Protein AF-A0A523XJX4-F1 (afdb_monomer_lite)

Secondary structure (DSSP, 8-state):
--HHHHHHHHHHHS-HHHHHHHHHHHHHHHHTS-HHHHHHHHHHHHHHHHTS-HHHHHHHHHHHHHHHHHS-HHHHHHHHHHHHHHHHHH-HHHHHHHHHHHHHHHHHT-HHHHHHHHHHHHHHHHHHTPPPPP---

Foldseek 3Di:
DDPLLVVLVVLLPDDLVVNLVVLLVVLQVLLPDDLVVSLVSLLSNLLSLLPDDPVSSLSSLLSNLVSLVVDDPSSNLSNLLSLLSNCVVNDVVSNVVSLLSNLVSLVVVHPVSSCVNLVSNQVSCVVPVHDRDDSPD

Radius of gyration: 13.77 Å; chains: 1; bounding box: 29×37×39 Å

pLDDT: mean 91.85, std 7.57, range [49.44, 97.88]

Sequence (137 aa):
MSEMNEMIKMLADAPEEQRQQMLTQRLKMIAGQPEEQRVKSLAGLITAVTELKEKKMKPFIATRTKILMGLSPEE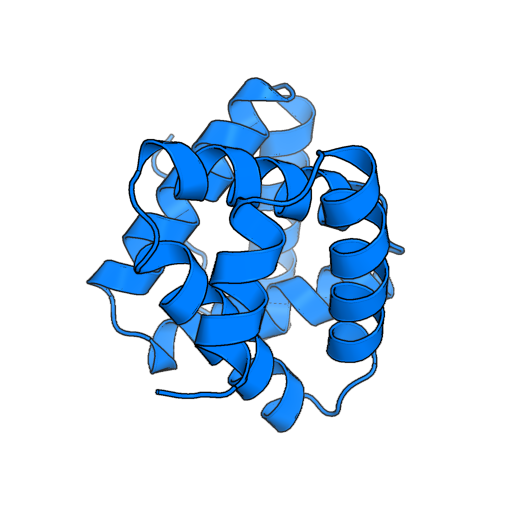KEALLLGRMKAGKMVGDKIHMTDMKVTLEVAKQMGEEKLKMLTGLMKQIAEKHGLPTPDFGY

Structure (mmCIF, N/CA/C/O backbone):
data_AF-A0A523XJX4-F1
#
_entry.id   AF-A0A523XJX4-F1
#
loop_
_atom_site.group_PDB
_atom_site.id
_atom_site.type_symbol
_atom_site.label_atom_id
_atom_site.label_alt_id
_atom_site.label_comp_id
_atom_site.label_asym_id
_atom_site.label_entity_id
_atom_site.label_seq_id
_atom_site.pdbx_PDB_ins_code
_atom_site.Cartn_x
_atom_site.Cartn_y
_atom_site.Cartn_z
_atom_site.occupancy
_atom_site.B_iso_or_equiv
_atom_site.auth_seq_id
_atom_site.auth_comp_id
_atom_site.auth_asym_id
_atom_site.auth_atom_id
_atom_site.pdbx_PDB_model_num
ATOM 1 N N . MET A 1 1 ? -1.178 -21.948 5.756 1.00 49.44 1 MET A N 1
ATOM 2 C CA . MET A 1 1 ? -1.350 -20.487 5.577 1.00 49.44 1 MET A CA 1
ATOM 3 C C . MET A 1 1 ? 0.027 -19.903 5.304 1.00 49.44 1 MET A C 1
ATOM 5 O O . MET A 1 1 ? 0.984 -20.450 5.829 1.00 49.44 1 MET A O 1
ATOM 9 N N . SER A 1 2 ? 0.165 -18.900 4.434 1.00 66.81 2 SER A N 1
ATOM 10 C CA . SER A 1 2 ? 1.481 -18.298 4.168 1.00 66.81 2 SER A CA 1
ATOM 11 C C . SER A 1 2 ? 1.930 -17.453 5.369 1.00 66.81 2 SER A C 1
ATOM 13 O O . SER A 1 2 ? 1.096 -16.819 6.017 1.00 66.81 2 SER A O 1
ATOM 15 N N . GLU A 1 3 ? 3.237 -17.395 5.642 1.00 76.50 3 GLU A N 1
ATOM 16 C CA . GLU A 1 3 ? 3.833 -16.564 6.710 1.00 76.50 3 GLU A CA 1
ATOM 17 C C . GLU A 1 3 ? 3.391 -15.089 6.622 1.00 76.50 3 GLU A C 1
ATOM 19 O O . GLU A 1 3 ? 3.234 -14.387 7.622 1.00 76.50 3 GLU A O 1
ATOM 24 N N . MET A 1 4 ? 3.119 -14.617 5.402 1.00 78.00 4 MET A N 1
ATOM 25 C CA . MET A 1 4 ? 2.620 -13.271 5.144 1.00 78.00 4 MET A CA 1
ATOM 26 C C . MET A 1 4 ? 1.206 -13.045 5.697 1.00 78.00 4 MET A C 1
ATOM 28 O O . MET A 1 4 ? 0.950 -11.980 6.255 1.00 78.00 4 MET A O 1
ATOM 32 N N . ASN A 1 5 ? 0.300 -14.023 5.599 1.00 80.94 5 ASN A N 1
ATOM 33 C CA . ASN A 1 5 ? -1.064 -13.871 6.117 1.00 80.94 5 ASN A CA 1
ATOM 34 C C . ASN A 1 5 ? -1.067 -13.776 7.650 1.00 80.94 5 ASN A C 1
ATOM 36 O O . ASN A 1 5 ? -1.837 -13.000 8.217 1.00 80.94 5 ASN A O 1
ATOM 40 N N . GLU A 1 6 ? -0.198 -14.526 8.328 1.00 83.31 6 GLU A N 1
ATOM 41 C CA . GLU A 1 6 ? -0.065 -14.475 9.790 1.00 83.31 6 GLU A CA 1
ATOM 42 C C . GLU A 1 6 ? 0.530 -13.144 10.258 1.00 83.31 6 GLU A C 1
ATOM 44 O O . GLU A 1 6 ? -0.031 -12.498 11.146 1.00 83.31 6 GLU A O 1
ATOM 49 N N . MET A 1 7 ? 1.582 -12.664 9.584 1.00 87.56 7 MET A N 1
ATOM 50 C CA . MET A 1 7 ? 2.158 -11.343 9.845 1.00 87.56 7 MET A CA 1
ATOM 51 C C . MET A 1 7 ? 1.117 -10.226 9.681 1.00 87.56 7 MET A C 1
ATOM 53 O O . MET A 1 7 ? 1.025 -9.336 10.524 1.00 87.56 7 MET A O 1
ATOM 57 N N . ILE A 1 8 ? 0.315 -10.258 8.614 1.00 90.00 8 ILE A N 1
ATOM 58 C CA . ILE A 1 8 ? -0.694 -9.224 8.348 1.00 90.00 8 ILE A CA 1
ATOM 59 C C . ILE A 1 8 ? -1.813 -9.251 9.391 1.00 90.00 8 ILE A C 1
ATOM 61 O O . ILE A 1 8 ? -2.229 -8.187 9.849 1.00 90.00 8 ILE A O 1
ATOM 65 N N . LYS A 1 9 ? -2.264 -10.435 9.825 1.00 88.31 9 LYS A N 1
ATOM 66 C CA . LYS A 1 9 ? -3.235 -10.561 10.924 1.00 88.31 9 LYS A CA 1
ATOM 67 C C . LYS A 1 9 ? -2.693 -9.957 12.218 1.00 88.31 9 LYS A C 1
ATOM 69 O O . LYS A 1 9 ? -3.384 -9.153 12.833 1.00 88.31 9 LYS A O 1
ATOM 74 N N . MET A 1 10 ? -1.449 -10.276 12.577 1.00 91.31 10 MET A N 1
ATOM 75 C CA . MET A 1 10 ? -0.788 -9.713 13.756 1.00 91.31 10 MET A CA 1
ATOM 76 C C . MET A 1 10 ? -0.667 -8.184 13.666 1.00 91.31 10 MET A C 1
ATOM 78 O O . MET A 1 10 ? -1.045 -7.475 14.594 1.00 91.31 10 MET A O 1
ATOM 82 N N . LEU A 1 11 ? -0.203 -7.653 12.531 1.00 90.56 11 LEU A N 1
ATOM 83 C CA . LEU A 1 11 ? -0.074 -6.207 12.325 1.00 90.56 11 LEU A CA 1
ATOM 84 C C . LEU A 1 11 ? -1.425 -5.484 12.322 1.00 90.56 11 LEU A C 1
ATOM 86 O O . LEU A 1 11 ? -1.501 -4.328 12.731 1.00 90.56 11 LEU A O 1
ATOM 90 N N . ALA A 1 12 ? -2.493 -6.136 11.864 1.00 91.12 12 ALA A N 1
ATOM 91 C CA . ALA A 1 12 ? -3.836 -5.571 11.893 1.00 91.12 12 ALA A CA 1
ATOM 92 C C . ALA A 1 12 ? -4.383 -5.398 13.320 1.00 91.12 12 ALA A C 1
ATOM 94 O O . ALA A 1 12 ? -5.230 -4.530 13.531 1.00 91.12 12 ALA A O 1
ATOM 95 N N . ASP A 1 13 ? -3.894 -6.193 14.273 1.00 92.06 13 ASP A N 1
ATOM 96 C CA . ASP A 1 13 ? -4.215 -6.102 15.702 1.00 92.06 13 ASP A CA 1
ATOM 97 C C . ASP A 1 13 ? -3.237 -5.232 16.503 1.00 92.06 13 ASP A C 1
ATOM 99 O O . ASP A 1 13 ? -3.540 -4.848 17.631 1.00 92.06 13 ASP A O 1
ATOM 103 N N . ALA A 1 14 ? -2.083 -4.891 15.927 1.00 91.69 14 ALA A N 1
ATOM 104 C CA . ALA A 1 14 ? -1.095 -4.052 16.588 1.00 91.69 14 ALA A CA 1
ATOM 105 C C . ALA A 1 14 ? -1.597 -2.600 16.773 1.00 91.69 14 ALA A C 1
ATOM 107 O O . ALA A 1 14 ? -2.338 -2.084 15.921 1.00 91.69 14 ALA A O 1
ATOM 108 N N . PRO A 1 15 ? -1.147 -1.905 17.839 1.00 92.69 15 PRO A N 1
ATOM 109 C CA . PRO A 1 15 ? -1.326 -0.463 17.992 1.00 92.69 15 PRO A CA 1
ATOM 110 C C . PRO A 1 15 ? -0.870 0.302 16.745 1.00 92.69 15 PRO A C 1
ATOM 112 O O . PRO A 1 15 ? 0.067 -0.115 16.063 1.00 92.69 15 PRO A O 1
ATOM 115 N N . GLU A 1 16 ? -1.515 1.432 16.442 1.00 90.31 16 GLU A N 1
ATOM 116 C CA . GLU A 1 16 ? -1.287 2.153 15.180 1.00 90.31 16 GLU A CA 1
ATOM 117 C C . GLU A 1 16 ? 0.181 2.528 14.963 1.00 90.31 16 GLU A C 1
ATOM 119 O O . GLU A 1 16 ? 0.697 2.324 13.867 1.00 90.31 16 GLU A O 1
ATOM 124 N N . GLU A 1 17 ? 0.862 3.017 15.999 1.00 91.81 17 GLU A N 1
ATOM 125 C CA . GLU A 1 17 ? 2.270 3.404 15.910 1.00 91.81 17 GLU A CA 1
ATOM 126 C C . GLU A 1 17 ? 3.162 2.207 15.553 1.00 91.81 17 GLU A C 1
ATOM 128 O O . GLU A 1 17 ? 3.954 2.274 14.610 1.00 91.81 17 GLU A O 1
ATOM 133 N N . GLN A 1 18 ? 2.965 1.075 16.233 1.00 93.19 18 GLN A N 1
ATOM 134 C CA . GLN A 1 18 ? 3.692 -0.161 15.953 1.00 93.19 18 GLN A CA 1
ATOM 135 C C . GLN A 1 18 ? 3.384 -0.677 14.541 1.00 93.19 18 GLN A C 1
ATOM 137 O O . GLN A 1 18 ? 4.301 -1.012 13.786 1.00 93.19 18 GLN A O 1
ATOM 142 N N . ARG A 1 19 ? 2.102 -0.689 14.144 1.00 94.56 19 ARG A N 1
ATOM 143 C CA . ARG A 1 19 ? 1.686 -1.056 12.783 1.00 94.56 19 ARG A CA 1
ATOM 144 C C . ARG A 1 19 ? 2.365 -0.157 11.755 1.00 94.56 19 ARG A C 1
ATOM 146 O O . ARG A 1 19 ? 2.861 -0.660 10.750 1.00 94.56 19 ARG A O 1
ATOM 153 N N . GLN A 1 20 ? 2.414 1.151 11.998 1.00 94.31 20 GLN A N 1
ATOM 154 C CA . GLN A 1 20 ? 3.017 2.113 11.084 1.00 94.31 20 GLN A CA 1
ATOM 155 C C . GLN A 1 20 ? 4.525 1.882 10.939 1.00 94.31 20 GLN A C 1
ATOM 157 O O . GLN A 1 20 ? 5.018 1.831 9.811 1.00 94.31 20 GLN A O 1
ATOM 162 N N . GLN A 1 21 ? 5.252 1.698 12.042 1.00 94.19 21 GLN A N 1
ATOM 163 C CA . GLN A 1 21 ? 6.695 1.442 12.020 1.00 94.19 21 GLN A CA 1
ATOM 164 C C . GLN A 1 21 ? 7.028 0.157 11.250 1.00 94.19 21 GLN A C 1
ATOM 166 O O . GLN A 1 21 ? 7.810 0.185 10.294 1.00 94.19 21 GLN A O 1
ATOM 171 N N . MET A 1 22 ? 6.375 -0.955 11.600 1.00 94.19 22 MET A N 1
ATOM 172 C CA . MET A 1 22 ? 6.636 -2.255 10.974 1.00 94.19 22 MET A CA 1
ATOM 173 C C . MET A 1 22 ? 6.230 -2.271 9.498 1.00 94.19 22 MET A C 1
ATOM 175 O O . MET A 1 22 ? 6.970 -2.771 8.647 1.00 94.19 22 MET A O 1
ATOM 179 N N . LEU A 1 23 ? 5.078 -1.682 9.162 1.00 95.12 23 LEU A N 1
ATOM 180 C CA . LEU A 1 23 ? 4.619 -1.621 7.778 1.00 95.12 23 LEU A CA 1
ATOM 181 C C . LEU A 1 23 ? 5.500 -0.696 6.930 1.00 95.12 23 LEU A C 1
ATOM 183 O O . LEU A 1 23 ? 5.735 -0.996 5.763 1.00 95.12 23 LEU A O 1
ATOM 187 N N . THR A 1 24 ? 6.057 0.371 7.511 1.00 96.25 24 THR A N 1
ATOM 188 C CA . THR A 1 24 ? 7.021 1.242 6.818 1.00 96.25 24 THR A CA 1
ATOM 189 C C . THR A 1 24 ? 8.275 0.472 6.439 1.00 96.25 24 THR A C 1
ATOM 191 O O . THR A 1 24 ? 8.660 0.472 5.270 1.00 96.25 24 THR A O 1
ATOM 194 N N . GLN A 1 25 ? 8.881 -0.236 7.395 1.00 95.25 25 GLN A N 1
ATOM 195 C CA . GLN A 1 25 ? 10.058 -1.064 7.125 1.00 95.25 25 GLN A CA 1
ATOM 196 C C . GLN A 1 25 ? 9.763 -2.118 6.054 1.00 95.25 25 GLN A C 1
ATOM 198 O O . GLN A 1 25 ? 10.543 -2.289 5.116 1.00 95.25 25 GLN A O 1
ATOM 203 N N . ARG A 1 26 ? 8.600 -2.777 6.138 1.00 94.88 26 ARG A N 1
ATOM 204 C CA . ARG A 1 26 ? 8.212 -3.799 5.164 1.00 94.88 26 ARG A CA 1
ATOM 205 C C . ARG A 1 26 ? 8.006 -3.227 3.763 1.00 94.88 26 ARG A C 1
ATOM 207 O O . ARG A 1 26 ? 8.451 -3.843 2.800 1.00 94.88 26 ARG A O 1
ATOM 214 N N . LEU A 1 27 ? 7.360 -2.069 3.629 1.00 96.75 27 LEU A N 1
ATOM 215 C CA . LEU A 1 27 ? 7.147 -1.430 2.328 1.00 96.75 27 LEU A CA 1
ATOM 216 C C . LEU A 1 27 ? 8.464 -0.968 1.700 1.00 96.75 27 LEU A C 1
ATOM 218 O O . LEU A 1 27 ? 8.662 -1.203 0.512 1.00 96.75 27 LEU A O 1
ATOM 222 N N . LYS A 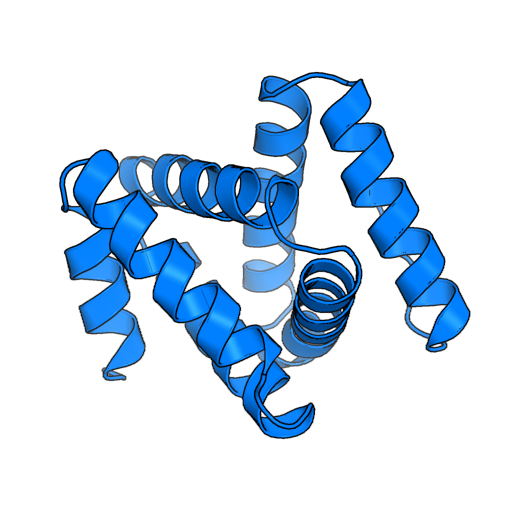1 28 ? 9.391 -0.408 2.485 1.00 97.44 28 LYS A N 1
ATOM 223 C CA . LYS A 1 28 ? 10.731 -0.046 1.994 1.00 97.44 28 LYS A CA 1
ATOM 224 C C . LYS A 1 28 ? 11.527 -1.263 1.531 1.00 97.44 28 LYS A C 1
ATOM 226 O O . LYS A 1 28 ? 12.100 -1.254 0.445 1.00 97.44 28 LYS A O 1
ATOM 231 N N . MET A 1 29 ? 11.490 -2.347 2.307 1.00 96.75 29 MET A N 1
ATOM 232 C CA . MET A 1 29 ? 12.097 -3.617 1.909 1.00 96.75 29 MET A CA 1
ATOM 233 C C . MET A 1 29 ? 11.516 -4.118 0.579 1.00 96.75 29 MET A C 1
ATOM 235 O O . MET A 1 29 ? 12.271 -4.502 -0.307 1.00 96.75 29 MET A O 1
ATOM 239 N N . ILE A 1 30 ? 10.188 -4.100 0.416 1.00 97.38 30 ILE A N 1
ATOM 240 C CA . ILE A 1 30 ? 9.522 -4.526 -0.825 1.00 97.38 30 ILE A CA 1
ATOM 241 C C . ILE A 1 30 ? 9.883 -3.605 -2.001 1.00 97.38 30 ILE A C 1
ATOM 243 O O . ILE A 1 30 ? 10.079 -4.094 -3.112 1.00 97.38 30 ILE A O 1
ATOM 247 N N . ALA A 1 31 ? 9.999 -2.294 -1.777 1.00 97.62 31 ALA A N 1
ATOM 248 C CA . ALA A 1 31 ? 10.392 -1.339 -2.812 1.00 97.62 31 ALA A CA 1
ATOM 249 C C . ALA A 1 31 ? 11.782 -1.657 -3.391 1.00 97.62 31 ALA A C 1
ATOM 251 O O . ALA A 1 31 ? 11.963 -1.599 -4.606 1.00 97.62 31 ALA A O 1
ATOM 252 N N . GLY A 1 32 ? 12.726 -2.071 -2.537 1.00 97.12 32 GLY A N 1
ATOM 253 C CA . GLY A 1 32 ? 14.085 -2.458 -2.929 1.00 97.12 32 GLY A CA 1
ATOM 254 C C . GLY A 1 32 ? 14.221 -3.852 -3.556 1.00 97.12 32 GLY A C 1
ATOM 255 O O . GLY A 1 32 ? 15.304 -4.206 -4.014 1.00 97.12 32 GLY A O 1
ATOM 256 N N . GLN A 1 33 ? 13.158 -4.663 -3.592 1.00 97.88 33 GLN A N 1
ATOM 257 C CA . GLN A 1 33 ? 13.212 -5.992 -4.209 1.00 97.88 33 GLN A CA 1
ATOM 258 C C . GLN A 1 33 ? 13.278 -5.908 -5.744 1.00 97.88 33 GLN A C 1
ATOM 260 O O . GLN A 1 33 ? 12.691 -4.989 -6.335 1.00 97.88 33 GLN A O 1
ATOM 265 N N . PRO A 1 34 ? 13.881 -6.911 -6.416 1.00 97.69 34 PRO A N 1
ATOM 266 C CA . PRO A 1 34 ? 13.707 -7.120 -7.851 1.00 97.69 34 PRO A CA 1
ATOM 267 C C . PRO A 1 34 ? 12.224 -7.149 -8.231 1.00 97.69 34 PRO A C 1
ATOM 269 O O . PRO A 1 34 ? 11.391 -7.615 -7.449 1.00 97.69 34 PRO A O 1
ATOM 272 N N . GLU A 1 35 ? 11.885 -6.658 -9.424 1.00 95.88 35 GLU A N 1
ATOM 273 C CA . GLU A 1 35 ? 10.490 -6.420 -9.815 1.00 95.88 35 GLU A CA 1
ATOM 274 C C . GLU A 1 35 ? 9.601 -7.662 -9.638 1.00 95.88 35 GLU A C 1
ATOM 276 O O . GLU A 1 35 ? 8.562 -7.579 -8.989 1.00 95.88 35 GLU A O 1
ATOM 281 N N . GLU A 1 36 ? 10.020 -8.828 -10.133 1.00 96.06 36 GLU A N 1
ATOM 282 C CA . GLU A 1 36 ? 9.230 -10.061 -10.016 1.00 96.06 36 GLU A CA 1
ATOM 283 C C . GLU A 1 36 ? 8.943 -10.446 -8.560 1.00 96.06 36 GLU A C 1
ATOM 285 O O . GLU A 1 36 ? 7.829 -10.847 -8.211 1.00 96.06 36 GLU A O 1
ATOM 290 N N . GLN A 1 37 ? 9.946 -10.311 -7.687 1.00 96.94 37 GLN A N 1
ATOM 291 C CA . GLN A 1 37 ? 9.800 -10.610 -6.266 1.00 96.94 37 GLN A CA 1
ATOM 292 C C . GLN A 1 37 ? 8.897 -9.582 -5.585 1.00 96.94 37 GLN A C 1
ATOM 294 O O . GLN A 1 37 ? 8.047 -9.948 -4.775 1.00 96.94 37 GLN A O 1
ATOM 299 N N . ARG A 1 38 ? 9.022 -8.310 -5.960 1.00 97.44 38 ARG A N 1
ATOM 300 C CA . ARG A 1 38 ? 8.172 -7.226 -5.474 1.00 97.44 38 ARG A CA 1
ATOM 301 C C . ARG A 1 38 ? 6.711 -7.431 -5.856 1.00 97.44 38 ARG A C 1
ATOM 303 O O . ARG A 1 38 ? 5.840 -7.273 -5.003 1.00 97.44 38 ARG A O 1
ATOM 310 N N . VAL A 1 39 ? 6.436 -7.838 -7.094 1.00 9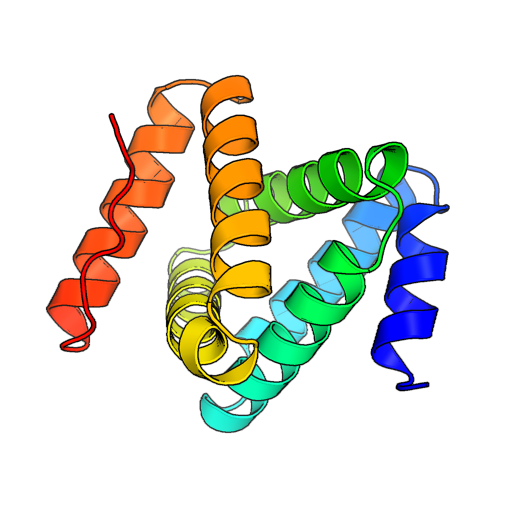7.19 39 VAL A N 1
ATOM 311 C CA . VAL A 1 39 ? 5.082 -8.174 -7.558 1.00 97.19 39 VAL A CA 1
ATOM 312 C C . VAL A 1 39 ? 4.501 -9.323 -6.728 1.00 97.19 39 VAL A C 1
ATOM 314 O O . VAL A 1 39 ? 3.386 -9.199 -6.224 1.00 97.19 39 VAL A O 1
ATOM 317 N N . LYS A 1 40 ? 5.266 -10.399 -6.495 1.00 96.06 40 LYS A N 1
ATOM 318 C CA . LYS A 1 40 ? 4.845 -11.527 -5.641 1.00 96.06 40 LYS A CA 1
ATOM 319 C C . LYS A 1 40 ? 4.590 -11.098 -4.191 1.00 96.06 40 LYS A C 1
ATOM 321 O O . LYS A 1 40 ? 3.562 -11.455 -3.616 1.00 96.06 40 LYS A O 1
ATOM 326 N N . SER A 1 41 ? 5.488 -10.301 -3.612 1.00 96.12 41 SER A N 1
ATOM 327 C CA . SER A 1 41 ? 5.352 -9.770 -2.251 1.00 96.12 41 SER A CA 1
ATOM 328 C C . SER A 1 41 ? 4.105 -8.901 -2.100 1.00 96.12 41 SER A C 1
ATOM 330 O O . SER A 1 41 ? 3.389 -9.014 -1.107 1.00 96.12 41 SER A O 1
ATOM 332 N N . LEU A 1 42 ? 3.824 -8.043 -3.085 1.00 96.75 42 LEU A N 1
ATOM 333 C CA . LEU A 1 42 ? 2.635 -7.197 -3.078 1.00 96.75 42 LEU A CA 1
ATOM 334 C C . LEU A 1 42 ? 1.364 -8.013 -3.297 1.00 96.75 42 LEU A C 1
ATOM 336 O O . LEU A 1 42 ? 0.393 -7.769 -2.592 1.00 96.75 42 LEU A O 1
ATOM 340 N N . ALA A 1 43 ? 1.375 -9.007 -4.189 1.00 95.88 43 ALA A N 1
ATOM 341 C CA . ALA A 1 43 ? 0.252 -9.925 -4.376 1.00 95.88 43 ALA A CA 1
ATOM 342 C C . ALA A 1 43 ? -0.130 -10.614 -3.059 1.00 95.88 43 ALA A C 1
ATOM 344 O O . ALA A 1 43 ? -1.288 -10.557 -2.650 1.00 95.88 43 ALA A O 1
ATOM 345 N N . GLY A 1 44 ? 0.853 -11.171 -2.343 1.00 94.81 44 GLY A N 1
ATOM 346 C CA . GLY A 1 44 ? 0.619 -11.769 -1.030 1.00 94.81 44 GLY A CA 1
ATOM 347 C C . GLY A 1 44 ? 0.064 -10.766 -0.013 1.00 94.81 44 GLY A C 1
ATOM 348 O O . GLY A 1 44 ? -0.876 -11.087 0.708 1.00 94.81 44 GLY A O 1
ATOM 349 N N . LEU A 1 45 ? 0.590 -9.535 0.010 1.00 95.38 45 LEU A N 1
ATOM 350 C CA . LEU A 1 45 ? 0.135 -8.500 0.939 1.00 95.38 45 LEU A CA 1
ATOM 351 C C . LEU A 1 45 ? -1.316 -8.102 0.661 1.00 95.38 45 LEU A C 1
ATOM 353 O O . LEU A 1 45 ? -2.099 -7.972 1.596 1.00 95.38 45 LEU A O 1
ATOM 357 N N . ILE A 1 46 ? -1.683 -7.914 -0.607 1.00 95.12 46 ILE A N 1
ATOM 358 C CA . ILE A 1 46 ? -3.045 -7.547 -1.013 1.00 95.12 46 ILE A CA 1
ATOM 359 C C . ILE A 1 46 ? -4.016 -8.656 -0.618 1.00 95.12 46 ILE A C 1
ATOM 361 O O . ILE A 1 46 ? -4.995 -8.378 0.069 1.00 95.12 46 ILE A O 1
ATOM 365 N N . THR A 1 47 ? -3.715 -9.903 -0.989 1.00 94.69 47 THR A N 1
ATOM 366 C CA . THR A 1 47 ? -4.546 -11.062 -0.647 1.00 94.69 47 THR A CA 1
ATOM 367 C C . THR A 1 47 ? -4.746 -11.153 0.864 1.00 94.69 47 THR A C 1
ATOM 369 O O . THR A 1 47 ? -5.884 -11.132 1.333 1.00 94.69 47 THR A O 1
ATOM 372 N N . ALA A 1 48 ? -3.655 -11.122 1.635 1.00 94.25 48 ALA A N 1
ATOM 373 C CA . ALA A 1 48 ? -3.690 -11.187 3.093 1.00 94.25 48 ALA A CA 1
ATOM 374 C C . ALA A 1 48 ? -4.539 -10.075 3.727 1.00 94.25 48 ALA A C 1
ATOM 376 O O . ALA A 1 48 ? -5.286 -10.321 4.671 1.00 94.25 48 ALA A O 1
ATOM 377 N N . VAL A 1 49 ? -4.430 -8.846 3.216 1.00 94.69 49 VAL A N 1
ATOM 378 C CA . VAL A 1 49 ? -5.193 -7.700 3.724 1.00 94.69 49 VAL A CA 1
ATOM 379 C C . VAL A 1 49 ? -6.678 -7.838 3.397 1.00 94.69 49 VAL A C 1
ATOM 381 O O . VAL A 1 49 ? -7.508 -7.547 4.256 1.00 94.69 49 VAL A O 1
ATOM 384 N N . THR A 1 50 ? -7.031 -8.319 2.203 1.00 92.94 50 THR A N 1
ATOM 385 C CA . THR A 1 50 ? -8.439 -8.535 1.822 1.00 92.94 50 THR A CA 1
ATOM 386 C C . THR A 1 50 ? -9.106 -9.708 2.542 1.00 92.94 50 THR A C 1
ATOM 388 O O . THR A 1 50 ? -10.330 -9.753 2.623 1.00 92.94 50 THR A O 1
ATOM 391 N N . GLU A 1 51 ? -8.326 -10.631 3.109 1.00 92.94 51 GLU A N 1
ATOM 392 C CA . GLU A 1 51 ? -8.825 -11.694 3.992 1.00 92.94 51 GLU A CA 1
ATOM 393 C C . GLU A 1 51 ? -9.131 -11.200 5.418 1.00 92.94 51 GLU A C 1
ATOM 395 O O . GLU A 1 51 ? -9.747 -11.917 6.215 1.00 92.94 51 GLU A O 1
ATOM 400 N N . LEU A 1 52 ? -8.701 -9.986 5.784 1.00 92.62 52 LEU A N 1
ATOM 401 C CA . LEU A 1 52 ? -9.040 -9.402 7.078 1.00 92.62 52 LEU A CA 1
ATOM 402 C C . LEU A 1 52 ? -10.535 -9.071 7.142 1.00 92.62 52 LEU A C 1
ATOM 404 O O . LEU A 1 52 ? -11.162 -8.678 6.162 1.00 92.62 52 LEU A O 1
ATOM 408 N N . LYS A 1 53 ? -11.105 -9.132 8.353 1.00 88.94 53 LYS A N 1
ATOM 409 C CA . LYS A 1 53 ? -12.448 -8.583 8.602 1.00 88.94 53 LYS A CA 1
ATOM 410 C C . LYS A 1 53 ? -12.469 -7.104 8.209 1.00 88.94 53 LYS A C 1
ATOM 412 O O . LYS A 1 53 ? -11.520 -6.386 8.520 1.00 88.94 53 LYS A O 1
ATOM 417 N N . GLU A 1 54 ? -13.571 -6.634 7.631 1.00 84.19 54 GLU A N 1
ATOM 418 C CA . GLU A 1 54 ? -13.712 -5.263 7.109 1.00 84.19 54 GLU A CA 1
ATOM 419 C C . GLU A 1 54 ? -13.259 -4.182 8.108 1.00 84.19 54 GLU A C 1
ATOM 421 O O . GLU A 1 54 ? -12.465 -3.304 7.765 1.00 84.19 54 GLU A O 1
ATOM 426 N N . LYS A 1 55 ? -13.645 -4.337 9.386 1.00 89.50 55 LYS A N 1
ATOM 427 C CA . LYS A 1 55 ? -13.256 -3.446 10.496 1.00 89.50 55 LYS A CA 1
ATOM 428 C C . LYS A 1 55 ? -11.742 -3.303 10.719 1.00 89.50 55 LYS A C 1
ATOM 430 O O . LYS A 1 55 ? -11.316 -2.353 11.360 1.00 89.50 55 LYS A O 1
ATOM 435 N N . LYS A 1 56 ? -10.939 -4.256 10.239 1.00 92.25 56 LYS A N 1
ATOM 436 C CA . LYS A 1 56 ? -9.467 -4.264 10.312 1.00 92.25 56 LYS A CA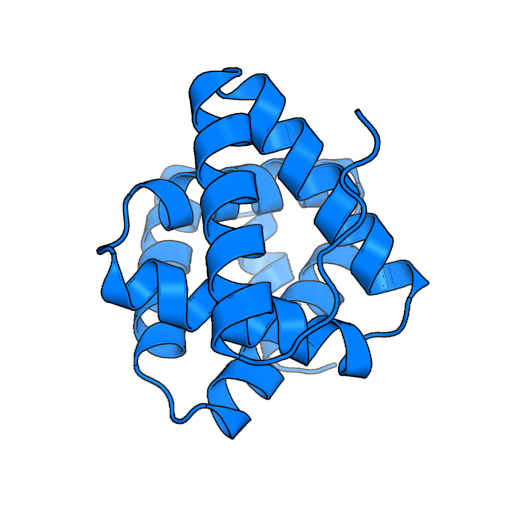 1
ATOM 437 C C . LYS A 1 56 ? -8.824 -3.946 8.964 1.00 92.25 56 LYS A C 1
ATOM 439 O O . LYS A 1 56 ? -7.798 -3.273 8.925 1.00 92.25 56 LYS A O 1
ATOM 444 N N . MET A 1 57 ? -9.442 -4.392 7.870 1.00 94.00 57 MET A N 1
ATOM 445 C CA . MET A 1 57 ? -8.960 -4.164 6.508 1.00 94.00 57 MET A CA 1
ATOM 446 C C . MET A 1 57 ? -8.814 -2.668 6.207 1.00 94.00 57 MET A C 1
ATOM 448 O O . MET A 1 57 ? -7.740 -2.229 5.798 1.00 94.00 57 MET A O 1
ATOM 452 N N . LYS A 1 58 ? -9.863 -1.869 6.445 1.00 94.06 58 LYS A N 1
ATOM 453 C CA . LYS A 1 58 ? -9.844 -0.437 6.112 1.00 94.06 58 LYS A CA 1
ATOM 454 C C . LYS A 1 58 ? -8.790 0.348 6.911 1.00 94.06 58 LYS A C 1
ATOM 456 O O . LYS A 1 58 ? -7.996 1.035 6.269 1.00 94.06 58 LYS A O 1
ATOM 461 N N . PRO A 1 59 ? -8.679 0.215 8.251 1.00 93.62 59 PRO A N 1
ATOM 462 C CA . PRO A 1 59 ? -7.585 0.838 9.001 1.00 93.62 59 PRO A CA 1
ATOM 463 C C . PRO A 1 59 ? -6.193 0.405 8.532 1.00 93.62 59 PRO A C 1
ATOM 465 O O . PRO A 1 59 ? -5.286 1.231 8.453 1.00 93.62 59 PRO A O 1
ATOM 468 N N . PHE A 1 60 ? -6.017 -0.870 8.175 1.00 96.00 60 PHE A N 1
ATOM 469 C CA . PHE A 1 60 ? -4.739 -1.358 7.661 1.00 96.00 60 PHE A CA 1
ATOM 470 C C . PHE A 1 60 ? -4.377 -0.700 6.324 1.00 96.00 60 PHE A C 1
ATOM 472 O O . PHE A 1 60 ? -3.268 -0.184 6.162 1.00 96.00 60 PHE A O 1
ATOM 479 N N . ILE A 1 61 ? -5.318 -0.674 5.372 1.00 95.94 61 ILE A N 1
ATOM 480 C CA . ILE A 1 61 ? -5.141 -0.009 4.074 1.00 95.94 61 ILE A CA 1
ATOM 481 C C . ILE A 1 61 ? -4.895 1.488 4.270 1.00 95.94 61 ILE A C 1
ATOM 483 O O . ILE A 1 61 ? -4.068 2.061 3.561 1.00 95.94 61 ILE A O 1
ATOM 487 N N . ALA A 1 62 ? -5.533 2.113 5.260 1.00 95.00 62 ALA A N 1
ATOM 488 C CA . ALA A 1 62 ? -5.289 3.509 5.588 1.00 95.00 62 ALA A CA 1
ATOM 489 C C . ALA A 1 62 ? -3.861 3.761 6.064 1.00 95.00 62 ALA A C 1
ATOM 491 O O . ALA A 1 62 ? -3.181 4.632 5.518 1.00 95.00 62 ALA A O 1
ATOM 492 N N . THR A 1 63 ? -3.359 2.950 6.998 1.00 95.75 63 THR A N 1
ATOM 493 C CA . THR A 1 63 ? -1.957 3.026 7.423 1.00 95.75 63 THR A CA 1
ATOM 494 C C . THR A 1 63 ? -1.012 2.797 6.237 1.00 95.75 63 THR A C 1
ATOM 496 O O . THR A 1 63 ? -0.094 3.589 6.032 1.00 95.75 63 THR A O 1
ATOM 499 N N . ARG A 1 64 ? -1.264 1.780 5.398 1.00 95.94 64 ARG A N 1
ATOM 500 C CA . ARG A 1 64 ? -0.466 1.499 4.188 1.00 95.94 64 ARG A CA 1
ATOM 501 C C . ARG A 1 64 ? -0.429 2.692 3.231 1.00 95.94 64 ARG A C 1
ATOM 503 O O . ARG A 1 64 ? 0.637 3.049 2.738 1.00 95.94 64 ARG A O 1
ATOM 510 N N . THR A 1 65 ? -1.584 3.301 2.977 1.00 95.38 65 THR A N 1
ATOM 511 C CA . THR A 1 65 ? -1.737 4.434 2.052 1.00 95.38 65 THR A CA 1
ATOM 512 C C . THR A 1 65 ? -1.031 5.672 2.596 1.00 95.38 65 THR A C 1
ATOM 514 O O . THR A 1 65 ? -0.282 6.317 1.866 1.00 95.38 65 THR A O 1
ATOM 517 N N . LYS A 1 66 ? -1.173 5.958 3.896 1.00 94.56 66 LYS A N 1
ATOM 518 C CA . LYS A 1 66 ? -0.456 7.048 4.574 1.00 94.56 66 LYS A CA 1
ATOM 519 C C . LYS A 1 66 ? 1.057 6.892 4.463 1.00 94.56 66 LYS A C 1
ATOM 521 O O . LYS A 1 66 ? 1.738 7.855 4.122 1.00 94.56 66 LYS A O 1
ATOM 526 N N . ILE A 1 67 ? 1.571 5.685 4.698 1.00 96.12 67 ILE A N 1
ATOM 527 C CA . ILE A 1 67 ? 3.001 5.397 4.555 1.00 96.12 67 ILE A CA 1
ATOM 528 C C . ILE A 1 67 ? 3.439 5.601 3.110 1.00 96.12 67 ILE A C 1
ATOM 530 O O . ILE A 1 67 ? 4.395 6.334 2.884 1.00 96.12 67 ILE A O 1
ATOM 534 N N . LEU A 1 68 ? 2.725 5.014 2.142 1.00 95.94 68 LEU A N 1
ATOM 535 C CA . LEU A 1 68 ? 3.036 5.154 0.719 1.00 95.94 68 LEU A CA 1
ATOM 536 C C . LEU A 1 68 ? 3.168 6.628 0.322 1.00 95.94 68 LEU A C 1
ATOM 538 O O . LEU A 1 68 ? 4.125 6.988 -0.350 1.00 95.94 68 LEU A O 1
ATOM 542 N N . MET A 1 69 ? 2.262 7.495 0.783 1.00 92.12 69 MET A N 1
ATOM 543 C CA . MET A 1 69 ? 2.321 8.936 0.506 1.00 92.12 69 MET A CA 1
ATOM 544 C C . MET A 1 69 ? 3.557 9.631 1.105 1.00 92.12 69 MET A C 1
ATOM 546 O O . MET A 1 69 ? 3.981 10.661 0.579 1.00 92.12 69 MET A O 1
ATOM 550 N N . GLY A 1 70 ? 4.159 9.071 2.155 1.00 93.56 70 GLY A N 1
ATOM 551 C CA . GLY A 1 70 ? 5.372 9.579 2.805 1.00 93.56 70 GLY A CA 1
ATOM 552 C C . GLY A 1 70 ? 6.697 9.009 2.280 1.00 93.56 70 GLY A C 1
ATOM 553 O O . GLY A 1 70 ? 7.747 9.471 2.713 1.00 93.56 70 GLY A O 1
ATOM 554 N N . LEU A 1 71 ? 6.676 8.023 1.375 1.00 95.75 71 LEU A N 1
ATOM 555 C CA . LEU A 1 71 ? 7.892 7.434 0.792 1.00 95.75 71 LEU A CA 1
ATOM 556 C C . LEU A 1 71 ? 8.538 8.337 -0.277 1.00 95.75 71 LEU A C 1
ATOM 558 O O . LEU A 1 71 ? 7.914 9.300 -0.748 1.00 95.75 71 LEU A O 1
ATOM 562 N N . SER A 1 72 ? 9.777 8.022 -0.676 1.00 96.50 72 SER A N 1
ATOM 563 C CA . SER A 1 72 ? 10.443 8.731 -1.780 1.00 96.50 72 SER A CA 1
ATOM 564 C C . SER A 1 72 ? 9.699 8.517 -3.112 1.00 96.50 72 SER A C 1
ATOM 566 O O . SER A 1 72 ? 8.930 7.555 -3.238 1.00 96.50 72 SER A O 1
ATOM 568 N N . PRO A 1 73 ? 9.877 9.394 -4.118 1.00 95.19 73 PRO A N 1
ATOM 569 C CA . PRO A 1 73 ? 9.289 9.198 -5.445 1.00 95.19 73 PRO A CA 1
ATOM 570 C C . PRO A 1 73 ? 9.630 7.834 -6.063 1.00 95.19 73 PRO A C 1
ATOM 572 O O . PRO A 1 73 ? 8.742 7.156 -6.576 1.00 95.19 73 PRO A O 1
ATOM 575 N N . GLU A 1 74 ? 10.882 7.393 -5.937 1.00 95.62 74 GLU A N 1
ATOM 576 C CA . GLU A 1 74 ? 11.370 6.123 -6.480 1.00 95.62 74 GLU A CA 1
ATOM 577 C C . GLU A 1 74 ? 10.723 4.930 -5.769 1.00 95.62 74 GLU A C 1
ATOM 579 O O . GLU A 1 74 ? 10.258 3.992 -6.416 1.00 95.62 74 GLU A O 1
ATOM 584 N N . GLU A 1 75 ? 10.634 4.975 -4.434 1.00 97.44 75 GLU A N 1
ATOM 585 C CA . GLU A 1 75 ? 9.972 3.940 -3.635 1.00 97.44 75 GLU A CA 1
ATOM 586 C C . GLU A 1 75 ? 8.469 3.854 -3.956 1.00 97.44 75 GLU A C 1
ATOM 588 O O . GLU A 1 75 ? 7.914 2.758 -4.079 1.00 97.44 75 GLU A O 1
ATOM 593 N N . LYS A 1 76 ? 7.801 5.005 -4.123 1.00 95.75 76 LYS A N 1
ATOM 594 C CA . LYS A 1 76 ? 6.385 5.081 -4.521 1.00 95.75 76 LYS A CA 1
ATOM 595 C C . LYS A 1 76 ? 6.160 4.451 -5.882 1.00 95.75 76 LYS A C 1
ATOM 597 O O . LYS A 1 76 ? 5.283 3.599 -6.010 1.00 95.75 76 LYS A O 1
ATOM 602 N N . GLU A 1 77 ? 6.941 4.860 -6.877 1.00 95.75 77 GLU A N 1
ATOM 603 C CA . GLU A 1 77 ? 6.840 4.337 -8.236 1.00 95.75 77 GLU A CA 1
ATOM 604 C C . GLU A 1 77 ? 7.067 2.825 -8.248 1.00 95.75 77 GLU A C 1
ATOM 606 O O . GLU A 1 77 ? 6.247 2.070 -8.777 1.00 95.75 77 GLU A O 1
ATOM 611 N N . ALA A 1 78 ? 8.123 2.376 -7.566 1.00 97.38 78 ALA A N 1
ATOM 612 C CA . ALA A 1 78 ? 8.455 0.973 -7.413 1.00 97.38 78 ALA A CA 1
ATOM 613 C C . ALA A 1 78 ? 7.277 0.153 -6.864 1.00 97.38 78 ALA A C 1
ATOM 615 O O . ALA A 1 78 ? 6.937 -0.890 -7.434 1.00 97.38 78 ALA A O 1
ATOM 616 N N . LEU A 1 79 ? 6.659 0.608 -5.772 1.00 97.69 79 LEU A N 1
ATOM 617 C CA . LEU A 1 79 ? 5.545 -0.083 -5.123 1.00 97.69 79 LEU A CA 1
ATOM 618 C C . LEU A 1 79 ? 4.253 -0.020 -5.941 1.00 97.69 79 LEU A C 1
ATOM 620 O O . LEU A 1 79 ? 3.541 -1.020 -6.022 1.00 97.69 79 LEU A O 1
ATOM 624 N N . LEU A 1 80 ? 3.946 1.121 -6.559 1.00 95.88 80 LEU A N 1
ATOM 625 C CA . LEU A 1 80 ? 2.740 1.299 -7.367 1.00 95.88 80 LEU A CA 1
ATOM 626 C C . LEU A 1 80 ? 2.778 0.446 -8.638 1.00 95.88 80 LEU A C 1
ATOM 628 O O . LEU A 1 80 ? 1.811 -0.266 -8.912 1.00 95.88 80 LEU A O 1
ATOM 632 N N . LEU A 1 81 ? 3.910 0.422 -9.348 1.00 95.88 81 LEU A N 1
ATOM 633 C CA . LEU A 1 81 ? 4.111 -0.465 -10.496 1.00 95.88 81 LEU A CA 1
ATOM 634 C C . LEU A 1 81 ? 3.929 -1.933 -10.093 1.00 95.88 81 LEU A C 1
ATOM 636 O O . LEU A 1 81 ? 3.187 -2.684 -10.734 1.00 95.88 81 LEU A O 1
ATOM 640 N N . GLY A 1 82 ? 4.568 -2.331 -8.988 1.00 96.69 82 GLY A N 1
ATOM 641 C CA . GLY A 1 82 ? 4.440 -3.679 -8.449 1.00 96.69 82 GLY A CA 1
ATOM 642 C C . GLY A 1 82 ? 2.994 -4.026 -8.079 1.00 96.69 82 GLY A C 1
ATOM 643 O O . GLY A 1 82 ? 2.528 -5.124 -8.378 1.00 96.69 82 GLY A O 1
ATOM 644 N N . ARG A 1 83 ? 2.248 -3.080 -7.492 1.00 94.94 83 ARG A N 1
ATOM 645 C CA . ARG A 1 83 ? 0.843 -3.250 -7.098 1.00 94.94 83 ARG A CA 1
ATOM 646 C C . ARG A 1 83 ? -0.075 -3.410 -8.306 1.00 94.94 83 ARG A C 1
ATOM 648 O O . ARG A 1 83 ? -0.988 -4.238 -8.257 1.00 94.94 83 ARG A O 1
ATOM 655 N N . MET A 1 84 ? 0.149 -2.640 -9.368 1.00 92.50 84 MET A N 1
ATOM 656 C CA . MET A 1 84 ? -0.620 -2.743 -10.610 1.00 92.50 84 MET A CA 1
ATOM 657 C C . MET A 1 84 ? -0.404 -4.104 -11.274 1.00 92.50 84 MET A C 1
ATOM 659 O O . MET A 1 84 ? -1.367 -4.794 -11.603 1.00 92.50 84 MET A O 1
ATOM 663 N N . LYS A 1 85 ? 0.854 -4.547 -11.384 1.00 94.44 85 LYS A N 1
ATOM 664 C CA . LYS A 1 85 ? 1.191 -5.876 -11.919 1.00 94.44 85 LYS A CA 1
ATOM 665 C C . LYS A 1 85 ? 0.638 -7.007 -11.042 1.00 94.44 85 LYS A C 1
ATOM 667 O O . LYS A 1 85 ? 0.100 -7.978 -11.571 1.00 94.44 85 LYS A O 1
ATOM 672 N N . ALA A 1 86 ? 0.676 -6.848 -9.717 1.00 94.88 86 ALA A N 1
ATOM 673 C CA . ALA A 1 86 ? 0.111 -7.809 -8.768 1.00 94.88 86 ALA A CA 1
ATOM 674 C C . ALA A 1 86 ? -1.412 -7.976 -8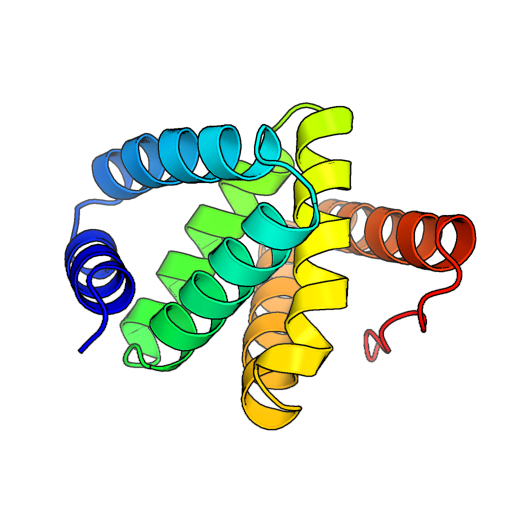.911 1.00 94.88 86 ALA A C 1
ATOM 676 O O . ALA A 1 86 ? -1.930 -9.042 -8.588 1.00 94.88 86 ALA A O 1
ATOM 677 N N . GLY A 1 87 ? -2.126 -6.971 -9.440 1.00 89.19 87 GLY A N 1
ATOM 678 C CA . GLY A 1 87 ? -3.565 -7.056 -9.717 1.00 89.19 87 GLY A CA 1
ATOM 679 C C . GLY A 1 87 ? -3.935 -8.265 -10.582 1.00 89.19 87 GLY A C 1
ATOM 680 O O . GLY A 1 87 ? -4.897 -8.962 -10.274 1.00 89.19 87 GLY A O 1
ATOM 681 N N . LYS A 1 88 ? -3.101 -8.593 -11.580 1.00 87.25 88 LYS A N 1
ATOM 682 C CA . LYS A 1 88 ? -3.295 -9.763 -12.455 1.00 87.25 88 LYS A CA 1
ATOM 683 C C . LYS A 1 88 ? -3.121 -11.103 -11.732 1.00 87.25 88 LYS A C 1
ATOM 685 O O . LYS A 1 88 ? -3.642 -12.110 -12.192 1.00 87.25 88 LYS A O 1
ATOM 690 N N . MET A 1 89 ? -2.380 -11.130 -10.622 1.00 91.81 89 MET A N 1
ATOM 691 C CA . MET A 1 89 ? -2.091 -12.358 -9.872 1.00 91.81 89 MET A CA 1
ATOM 692 C C . MET A 1 89 ? -3.151 -12.683 -8.823 1.00 91.81 89 MET A C 1
ATOM 694 O O . MET A 1 89 ? -3.392 -13.851 -8.539 1.00 91.81 89 MET A O 1
ATOM 698 N N . VAL A 1 90 ? -3.752 -11.660 -8.213 1.00 91.44 90 VAL A N 1
ATOM 699 C CA . VAL A 1 90 ? -4.684 -11.838 -7.087 1.00 91.44 90 VAL A CA 1
ATOM 700 C C . VAL A 1 90 ? -6.138 -12.037 -7.529 1.00 91.44 90 VAL A C 1
ATOM 702 O O . VAL A 1 90 ? -6.993 -12.354 -6.707 1.00 91.44 90 VAL A O 1
ATOM 705 N N . GLY A 1 91 ? -6.425 -11.873 -8.822 1.00 90.81 91 GLY A N 1
ATOM 706 C CA . GLY A 1 91 ? -7.769 -11.957 -9.388 1.00 90.81 91 GLY A CA 1
ATOM 707 C C . GLY A 1 91 ? -8.605 -10.692 -9.164 1.00 90.81 91 GLY A C 1
ATOM 708 O O . GLY A 1 91 ? -8.404 -9.935 -8.208 1.00 90.81 91 GLY A O 1
ATOM 709 N N . ASP A 1 92 ? -9.580 -10.476 -10.049 1.00 89.88 92 ASP A N 1
ATOM 710 C CA . ASP A 1 92 ? -10.309 -9.205 -10.162 1.00 89.88 92 ASP A CA 1
ATOM 711 C C . ASP A 1 92 ? -11.022 -8.802 -8.872 1.00 89.88 92 ASP A C 1
ATOM 713 O O . ASP A 1 92 ? -10.943 -7.652 -8.450 1.00 89.88 92 ASP A O 1
ATOM 717 N N . LYS A 1 93 ? -11.668 -9.748 -8.179 1.00 91.62 93 LYS A N 1
ATOM 718 C CA . LYS A 1 93 ? -12.410 -9.457 -6.942 1.00 91.62 93 LYS A CA 1
ATOM 719 C C . LYS A 1 93 ? -11.510 -8.877 -5.846 1.00 91.62 93 LYS A C 1
ATOM 721 O O . LYS A 1 93 ? -11.869 -7.879 -5.216 1.00 91.62 93 LYS A O 1
ATOM 726 N N . ILE A 1 94 ? -10.355 -9.502 -5.609 1.00 93.56 94 ILE A N 1
ATOM 727 C CA . ILE A 1 94 ? -9.385 -9.057 -4.600 1.00 93.56 94 ILE A CA 1
ATOM 728 C C . ILE A 1 94 ? -8.765 -7.732 -5.042 1.00 93.56 94 ILE A C 1
ATOM 730 O O . ILE A 1 94 ? -8.697 -6.783 -4.256 1.00 93.56 94 ILE A O 1
ATOM 734 N N . HIS A 1 95 ? -8.376 -7.637 -6.317 1.00 91.56 95 HIS A N 1
ATOM 735 C CA . HIS A 1 95 ? -7.799 -6.423 -6.876 1.00 91.56 95 HIS A CA 1
ATOM 736 C C . HIS A 1 95 ? -8.730 -5.216 -6.724 1.00 91.56 95 HIS A C 1
ATOM 738 O O . HIS A 1 95 ? -8.282 -4.187 -6.211 1.00 91.56 95 HIS A O 1
ATOM 744 N N . MET A 1 96 ? -9.992 -5.357 -7.134 1.00 91.44 96 MET A N 1
ATOM 745 C CA . MET A 1 96 ? -11.014 -4.311 -7.098 1.00 91.44 96 MET A CA 1
ATOM 746 C C . MET A 1 96 ? -11.361 -3.905 -5.669 1.00 91.44 96 MET A C 1
ATOM 748 O O . MET A 1 96 ? -11.504 -2.718 -5.389 1.00 91.44 96 MET A O 1
ATOM 752 N N . THR A 1 97 ? -11.451 -4.869 -4.748 1.00 92.81 97 THR A N 1
ATOM 753 C CA . THR A 1 97 ? -11.734 -4.590 -3.332 1.00 92.81 97 THR A CA 1
ATOM 754 C C . THR A 1 97 ? -10.632 -3.733 -2.713 1.00 92.81 97 THR A C 1
ATOM 756 O O . THR A 1 97 ? -10.911 -2.674 -2.152 1.00 92.81 97 THR A O 1
ATOM 759 N N . ASP A 1 98 ? -9.371 -4.145 -2.859 1.00 94.12 98 ASP A N 1
ATOM 760 C CA . ASP A 1 98 ? -8.231 -3.398 -2.321 1.00 94.12 98 ASP A CA 1
ATOM 761 C C . ASP A 1 98 ? -8.076 -2.016 -2.982 1.00 94.12 98 ASP A C 1
ATOM 763 O O . ASP A 1 98 ? -7.809 -1.033 -2.287 1.00 94.12 98 ASP A O 1
ATOM 767 N N . MET A 1 99 ? -8.294 -1.913 -4.300 1.00 92.50 99 MET A N 1
ATOM 768 C CA . MET A 1 99 ? -8.253 -0.631 -5.016 1.00 92.50 99 MET A CA 1
ATOM 769 C C . MET A 1 99 ? -9.354 0.321 -4.562 1.00 92.50 99 MET A C 1
ATOM 771 O O . MET A 1 99 ? -9.056 1.469 -4.239 1.00 92.50 99 MET A O 1
ATOM 775 N N . LYS A 1 100 ? -10.602 -0.152 -4.466 1.00 92.75 100 LYS A N 1
ATOM 776 C CA . LYS A 1 100 ? -11.739 0.660 -4.017 1.00 92.75 100 LYS A CA 1
ATOM 777 C C . LYS A 1 100 ? -11.473 1.267 -2.642 1.00 92.75 100 LYS A C 1
ATOM 779 O O . LYS A 1 100 ? -11.627 2.472 -2.467 1.00 92.75 100 LYS A O 1
ATOM 784 N N . VAL A 1 101 ? -11.023 0.454 -1.685 1.00 94.38 101 VAL A N 1
ATOM 785 C CA . VAL A 1 101 ? -10.731 0.936 -0.326 1.00 94.38 101 VAL A CA 1
ATOM 786 C C . VAL A 1 101 ? -9.523 1.874 -0.317 1.00 94.38 101 VAL A C 1
ATOM 788 O O . VAL A 1 101 ? -9.533 2.872 0.396 1.00 94.38 101 VAL A O 1
ATOM 791 N N . THR A 1 102 ? -8.498 1.608 -1.131 1.00 94.38 102 THR A N 1
ATOM 792 C CA . THR A 1 102 ? -7.330 2.496 -1.254 1.00 94.38 102 THR A CA 1
ATOM 793 C C . THR A 1 102 ? -7.729 3.884 -1.770 1.00 94.38 102 THR A C 1
ATOM 795 O O . THR A 1 102 ? -7.307 4.888 -1.196 1.00 94.38 102 THR A O 1
ATOM 798 N N . LEU A 1 103 ? -8.571 3.957 -2.806 1.00 93.94 103 LEU A N 1
ATOM 799 C CA . LEU A 1 103 ? -9.074 5.223 -3.352 1.00 93.94 103 LEU A CA 1
ATOM 800 C C . LEU A 1 103 ? -9.994 5.943 -2.364 1.00 93.94 103 LEU A C 1
ATOM 802 O O . LEU A 1 103 ? -9.869 7.152 -2.180 1.00 93.94 103 LEU A O 1
ATOM 806 N N . GLU A 1 104 ? -10.880 5.210 -1.686 1.00 93.75 104 GLU A N 1
ATOM 807 C CA . GLU A 1 104 ? -11.744 5.781 -0.652 1.00 93.75 104 GLU A CA 1
ATOM 808 C C . GLU A 1 104 ? -10.914 6.409 0.474 1.00 93.75 104 GLU A C 1
ATOM 810 O O . GLU A 1 104 ? -11.165 7.548 0.864 1.00 93.75 104 GLU A O 1
ATOM 815 N N . VAL A 1 105 ? -9.885 5.710 0.960 1.00 94.38 105 VAL A N 1
ATOM 816 C CA . VAL A 1 105 ? -9.004 6.257 1.995 1.00 94.38 105 VAL A CA 1
ATOM 817 C C . VAL A 1 105 ? -8.212 7.454 1.472 1.00 94.38 105 VAL A C 1
ATOM 819 O O . VAL A 1 105 ? -8.148 8.474 2.153 1.00 94.38 105 VAL A O 1
ATOM 822 N N . ALA A 1 106 ? -7.655 7.386 0.262 1.00 93.88 106 ALA A N 1
ATOM 823 C CA . ALA A 1 106 ? -6.957 8.528 -0.323 1.00 93.88 106 ALA A CA 1
ATOM 824 C C . ALA A 1 106 ? -7.872 9.762 -0.424 1.00 93.88 106 ALA A C 1
ATOM 826 O O . ALA A 1 106 ? -7.434 10.867 -0.115 1.00 93.88 106 ALA A O 1
ATOM 827 N N . LYS A 1 107 ? -9.155 9.573 -0.764 1.00 93.88 107 LYS A N 1
ATOM 828 C CA . LYS A 1 107 ? -10.171 10.635 -0.762 1.00 93.88 107 LYS A CA 1
ATOM 829 C C . LYS A 1 107 ? -10.429 11.187 0.641 1.00 93.88 107 LYS A C 1
ATOM 831 O O . LYS A 1 107 ? -10.493 12.401 0.807 1.00 93.88 107 LYS A O 1
ATOM 836 N N . GLN A 1 108 ? -10.538 10.322 1.651 1.00 93.88 108 GLN A N 1
ATOM 837 C CA . GLN A 1 108 ? -10.710 10.726 3.055 1.00 93.88 108 GLN A CA 1
ATOM 838 C C . GLN A 1 108 ? -9.508 11.509 3.602 1.00 93.88 108 GLN A C 1
ATOM 840 O O . GLN A 1 108 ? -9.672 12.350 4.479 1.00 93.88 108 GLN A O 1
ATOM 845 N N . MET A 1 109 ? -8.309 11.264 3.068 1.00 93.06 109 MET A N 1
ATOM 846 C CA . MET A 1 109 ? -7.102 12.035 3.384 1.00 93.06 109 MET A CA 1
ATOM 847 C C . MET A 1 109 ? -7.050 13.405 2.681 1.00 93.06 109 MET A C 1
ATOM 849 O O . MET A 1 109 ? -6.160 14.200 2.978 1.00 93.06 109 MET A O 1
ATOM 853 N N . GLY A 1 110 ? -7.974 13.676 1.755 1.00 94.12 110 GLY A N 1
ATOM 854 C CA . GLY A 1 110 ? -8.090 14.923 1.003 1.00 94.12 110 GLY A CA 1
ATOM 855 C C . GLY A 1 110 ? -8.040 14.707 -0.511 1.00 94.12 110 GLY A C 1
ATOM 856 O O . GLY A 1 110 ? -7.312 13.852 -1.017 1.00 94.12 110 GLY A O 1
ATOM 857 N N . GLU A 1 111 ? -8.779 15.529 -1.260 1.00 92.81 111 GLU A N 1
ATOM 858 C CA . GLU A 1 111 ? -8.848 15.423 -2.726 1.00 92.81 111 GLU A CA 1
ATOM 859 C C . GLU A 1 111 ? -7.480 15.533 -3.407 1.00 92.81 111 GLU A C 1
ATOM 861 O O . GLU A 1 111 ? -7.235 14.876 -4.416 1.00 92.81 111 GLU A O 1
ATOM 866 N N . GLU A 1 112 ? -6.565 16.325 -2.845 1.00 92.81 112 GLU A N 1
ATOM 867 C CA . GLU A 1 112 ? -5.196 16.446 -3.345 1.00 92.81 112 GLU A CA 1
ATOM 868 C C . GLU A 1 112 ? -4.450 15.103 -3.287 1.00 92.81 112 GLU A C 1
ATOM 870 O O . GLU A 1 112 ? -3.757 14.736 -4.234 1.00 92.81 112 GLU A O 1
ATOM 875 N N . LYS A 1 113 ? -4.634 14.322 -2.212 1.00 92.25 113 LYS A N 1
ATOM 876 C CA . LYS A 1 113 ? -3.998 13.004 -2.065 1.00 92.25 113 LYS A CA 1
ATOM 877 C C . LYS A 1 113 ? -4.580 11.988 -3.037 1.00 92.25 113 LYS A C 1
ATOM 879 O O . LYS A 1 113 ? -3.821 11.216 -3.622 1.00 92.25 113 LYS A O 1
ATOM 884 N N . LEU A 1 114 ? -5.892 12.028 -3.271 1.00 93.81 114 LEU A N 1
ATOM 885 C CA . LEU A 1 114 ? -6.530 11.218 -4.308 1.00 93.81 114 LEU A CA 1
ATOM 886 C C . L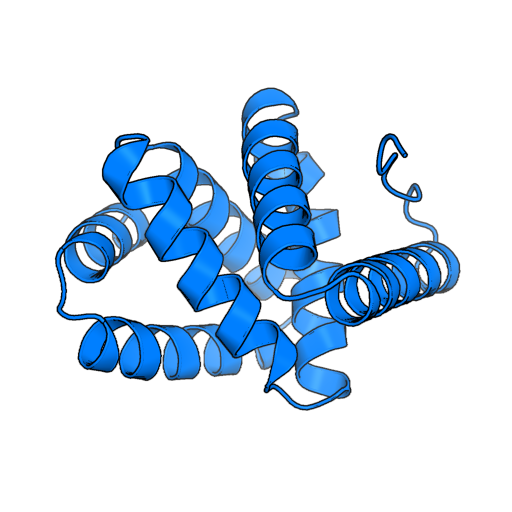EU A 1 114 ? -5.988 11.563 -5.705 1.00 93.81 114 LEU A C 1
ATOM 888 O O . LEU A 1 114 ? -5.580 10.665 -6.445 1.00 93.81 114 LEU A O 1
ATOM 892 N N . LYS A 1 115 ? -5.936 12.856 -6.054 1.00 93.44 115 LYS A N 1
ATOM 893 C CA . LYS A 1 115 ? -5.403 13.333 -7.342 1.00 93.44 115 LYS A CA 1
ATOM 894 C C . LYS A 1 115 ? -3.938 12.942 -7.524 1.00 93.44 115 LYS A C 1
ATOM 896 O O . LYS A 1 115 ? -3.567 12.456 -8.586 1.00 93.44 115 LYS A O 1
ATOM 901 N N . MET A 1 116 ? -3.121 13.086 -6.481 1.00 92.38 116 MET A N 1
ATOM 902 C CA . MET A 1 116 ? -1.714 12.683 -6.496 1.00 92.38 116 MET A CA 1
ATOM 903 C C . MET A 1 116 ? -1.556 11.180 -6.742 1.00 92.38 116 MET A C 1
ATOM 905 O O . MET A 1 116 ? -0.826 10.784 -7.648 1.00 92.38 116 MET A O 1
ATOM 909 N N . LEU A 1 117 ? -2.247 10.341 -5.963 1.00 93.69 117 LEU A N 1
ATOM 910 C CA . LEU A 1 117 ? -2.161 8.885 -6.093 1.00 93.69 117 LEU A CA 1
ATOM 911 C C . LEU A 1 117 ? -2.560 8.423 -7.499 1.00 93.69 117 LEU A C 1
ATOM 913 O O . LEU A 1 117 ? -1.893 7.581 -8.096 1.00 93.69 117 LEU A O 1
ATOM 917 N N . THR A 1 118 ? -3.643 8.976 -8.031 1.00 94.12 118 THR A N 1
ATOM 918 C CA . THR A 1 118 ? -4.225 8.505 -9.293 1.00 94.12 118 THR A CA 1
ATOM 919 C C . THR A 1 118 ? -3.525 9.089 -10.509 1.00 94.12 118 THR A C 1
ATOM 921 O O . THR A 1 118 ? -3.333 8.379 -11.494 1.00 94.12 118 THR A O 1
ATOM 924 N N . GLY A 1 119 ? -3.006 10.315 -10.398 1.00 94.25 119 GLY A N 1
ATOM 925 C CA . GLY A 1 119 ? -2.052 10.878 -11.350 1.00 94.25 119 GLY A CA 1
ATOM 926 C C . GLY A 1 119 ? -0.781 10.034 -11.456 1.00 94.25 119 GLY A C 1
ATOM 927 O O . GLY A 1 119 ? -0.387 9.677 -12.563 1.00 94.25 119 GLY A O 1
ATOM 928 N N . LEU A 1 120 ? -0.191 9.632 -10.323 1.00 93.94 120 LEU A N 1
ATOM 929 C CA . LEU A 1 120 ? 0.977 8.739 -10.299 1.00 93.94 120 LEU A CA 1
ATOM 930 C C . LEU A 1 120 ? 0.668 7.381 -10.936 1.00 93.94 120 LEU A C 1
ATOM 932 O O . LEU A 1 120 ? 1.420 6.914 -11.785 1.00 93.94 120 LEU A O 1
ATOM 936 N N . MET A 1 121 ? -0.450 6.750 -10.566 1.00 94.19 121 MET A N 1
ATOM 937 C CA . MET A 1 121 ? -0.854 5.474 -11.165 1.00 94.19 121 MET A CA 1
ATOM 938 C C . MET A 1 121 ? -1.051 5.581 -12.680 1.00 94.19 121 MET A C 1
ATOM 940 O O . MET A 1 121 ? -0.626 4.683 -13.402 1.00 94.19 121 MET A O 1
ATOM 944 N N . LYS A 1 122 ? -1.643 6.677 -13.171 1.00 94.31 122 LYS A N 1
ATOM 945 C CA . LYS A 1 122 ? -1.808 6.928 -14.607 1.00 94.31 122 LYS A CA 1
ATOM 946 C C . LYS A 1 122 ? -0.462 7.096 -15.317 1.00 94.31 122 LYS A C 1
ATOM 948 O O . LYS A 1 122 ? -0.226 6.425 -16.314 1.00 94.31 122 LYS A O 1
ATOM 953 N N . GLN A 1 123 ? 0.439 7.914 -14.772 1.00 94.88 123 GLN A N 1
ATOM 954 C CA . GLN A 1 123 ? 1.783 8.107 -15.331 1.00 94.88 123 GLN A CA 1
ATOM 955 C C . GLN A 1 123 ? 2.568 6.791 -15.403 1.00 94.88 123 GLN A C 1
ATOM 957 O O . GLN A 1 123 ? 3.209 6.498 -16.409 1.00 94.88 123 GLN A O 1
ATOM 962 N N . ILE A 1 124 ? 2.490 5.968 -14.353 1.00 94.62 124 ILE A N 1
ATOM 963 C CA . ILE A 1 124 ? 3.133 4.649 -14.313 1.00 94.62 124 ILE A CA 1
ATOM 964 C C . ILE A 1 124 ? 2.494 3.705 -15.334 1.00 94.62 124 ILE A C 1
ATOM 966 O O . ILE A 1 124 ? 3.213 2.970 -16.014 1.00 94.62 124 ILE A O 1
ATOM 970 N N . ALA A 1 125 ? 1.164 3.728 -15.468 1.00 93.25 125 ALA A N 1
ATOM 971 C CA . ALA A 1 125 ? 0.452 2.931 -16.461 1.00 93.25 125 ALA A CA 1
ATOM 972 C C . ALA A 1 125 ? 0.947 3.241 -17.876 1.00 93.25 125 ALA A C 1
ATOM 974 O O . ALA A 1 125 ? 1.362 2.334 -18.596 1.00 93.25 125 ALA A O 1
ATOM 975 N N . GLU A 1 126 ? 0.986 4.526 -18.226 1.00 94.50 126 GLU A N 1
ATOM 976 C CA . GLU A 1 126 ? 1.451 5.021 -19.522 1.00 94.50 126 GLU A CA 1
ATOM 977 C C . GLU A 1 126 ? 2.922 4.659 -19.765 1.00 94.50 126 GLU A C 1
ATOM 979 O O . GLU A 1 126 ? 3.251 4.066 -20.793 1.00 94.50 126 GLU A O 1
ATOM 984 N N . LYS A 1 127 ? 3.800 4.924 -18.789 1.00 94.88 127 LYS A N 1
ATOM 985 C CA . LYS A 1 127 ? 5.243 4.641 -18.874 1.00 94.88 127 LYS A CA 1
ATOM 986 C C . LYS A 1 127 ? 5.554 3.160 -19.103 1.00 94.88 127 LYS A C 1
ATOM 988 O O . LYS A 1 127 ? 6.531 2.839 -19.775 1.00 94.88 127 LYS A O 1
ATOM 993 N N . HIS A 1 128 ? 4.753 2.259 -18.535 1.00 93.12 128 HIS A N 1
ATOM 994 C CA . HIS A 1 128 ? 5.002 0.815 -18.568 1.00 93.12 128 HIS A CA 1
ATOM 995 C C . HIS A 1 128 ? 4.034 0.030 -19.465 1.00 93.12 128 HIS A C 1
ATOM 997 O O . HIS A 1 128 ? 4.053 -1.202 -19.432 1.00 93.12 128 HIS A O 1
ATOM 1003 N N . GLY A 1 129 ? 3.191 0.708 -20.251 1.00 92.12 129 GLY A N 1
ATOM 1004 C CA . GLY A 1 129 ? 2.222 0.062 -21.143 1.00 92.12 129 GLY A CA 1
ATOM 1005 C C . GLY A 1 129 ? 1.194 -0.807 -20.407 1.00 92.12 129 GLY A C 1
ATOM 1006 O O . GLY A 1 129 ? 0.789 -1.856 -20.910 1.00 92.12 129 GLY A O 1
ATOM 1007 N N . LEU A 1 130 ? 0.807 -0.417 -19.190 1.00 89.31 130 LEU A N 1
ATOM 1008 C CA . LEU A 1 130 ? -0.231 -1.094 -18.413 1.00 89.31 130 LEU A CA 1
ATOM 1009 C C . LEU A 1 130 ? -1.595 -0.427 -18.644 1.00 89.31 130 LEU A C 1
ATOM 1011 O O . LEU A 1 130 ? -1.649 0.770 -18.920 1.00 89.31 130 LEU A O 1
ATOM 1015 N N . PRO A 1 131 ? -2.711 -1.161 -18.480 1.00 85.00 131 PRO A N 1
ATOM 1016 C CA . PRO A 1 131 ? -4.032 -0.549 -18.476 1.00 85.00 131 PRO A CA 1
ATOM 1017 C C . PRO A 1 131 ? -4.131 0.500 -17.366 1.00 85.00 131 PRO A C 1
ATOM 1019 O O . PRO A 1 131 ? -3.803 0.216 -16.209 1.00 85.00 131 PRO A O 1
ATOM 1022 N N . THR A 1 132 ? -4.598 1.698 -17.709 1.00 79.81 132 THR A N 1
ATOM 1023 C CA . THR A 1 132 ? -4.933 2.719 -16.714 1.00 79.81 132 THR A CA 1
ATOM 1024 C C . THR A 1 132 ? -6.102 2.208 -15.872 1.00 79.81 132 THR A C 1
ATOM 1026 O O . THR A 1 132 ? -7.118 1.817 -16.450 1.00 79.81 132 THR A O 1
ATOM 1029 N N . PRO A 1 133 ? -5.992 2.178 -14.532 1.00 73.19 133 PRO A N 1
ATOM 1030 C CA . PRO A 1 133 ? -7.105 1.761 -13.692 1.00 73.19 133 PRO A CA 1
ATOM 1031 C C . PRO A 1 133 ? -8.302 2.695 -13.892 1.00 73.19 133 PRO A C 1
ATOM 1033 O O . PRO A 1 133 ? -8.132 3.913 -13.939 1.00 73.19 133 PRO A O 1
ATOM 1036 N N . ASP A 1 134 ? -9.506 2.132 -13.989 1.00 74.44 134 ASP A N 1
ATOM 1037 C CA . ASP A 1 134 ? -10.724 2.929 -13.890 1.00 74.44 134 ASP A CA 1
ATOM 1038 C C . ASP A 1 134 ? -10.893 3.359 -12.433 1.00 74.44 134 ASP A C 1
ATOM 1040 O O . ASP A 1 134 ? -10.982 2.529 -11.522 1.00 74.44 134 ASP A O 1
ATOM 1044 N N . PHE A 1 135 ? -10.870 4.666 -12.212 1.00 73.06 135 PHE A N 1
ATOM 1045 C CA . PHE A 1 135 ? -10.951 5.227 -10.879 1.00 73.06 135 PHE A CA 1
ATOM 1046 C C . PHE A 1 135 ? -12.374 5.657 -10.483 1.00 73.06 135 PHE A C 1
ATOM 1048 O O . PHE A 1 135 ? -12.595 5.964 -9.312 1.00 73.06 135 PHE A O 1
ATOM 1055 N N . GLY A 1 136 ? -13.343 5.598 -11.409 1.00 59.91 136 GLY A N 1
ATOM 1056 C CA . GLY A 1 136 ? -14.773 5.696 -11.106 1.00 59.91 136 GLY A CA 1
ATOM 1057 C C . GLY A 1 136 ? -15.249 7.024 -10.505 1.00 59.91 136 GLY A C 1
ATOM 1058 O O . GLY A 1 136 ? -16.148 7.009 -9.659 1.00 59.91 136 GLY A O 1
ATOM 1059 N N . TYR A 1 137 ? -14.660 8.153 -10.907 1.00 55.69 137 TYR A N 1
ATOM 1060 C CA . TYR A 1 137 ? -15.120 9.505 -10.559 1.00 55.69 137 TYR A CA 1
ATOM 1061 C C . TYR A 1 137 ? -15.186 10.428 -11.767 1.00 55.69 137 TYR A C 1
ATOM 1063 O O . TYR A 1 137 ? -14.383 10.230 -12.706 1.00 55.69 137 TYR A O 1
#